Protein AF-A0A1B1AHF0-F1 (afdb_monomer_lite)

pLDDT: mean 91.87, std 10.37, range [36.75, 98.12]

Sequence (124 aa):
MTPPPDAALHLALRALAHHRAARHHDHHSRATEVALAHWARARAISLSRATRSQHPLAQELRQHLRTAVRARRQRDRLLPALAAARAASLHAARAKLCVARLFVDNTRAATLLASLARDLRRLR

Foldseek 3Di:
DDPPPQVLLVLLVLLVVLVVLLVVLVVVLVVLLVVLCVVCVVVVHDSVVSLVDPDPSSVSSVVSVVSSVVSNVSSVVSLVVSLVRAGPDPSSLVSLLVSLVVAVPHPSSVSSVVSSVVNVVVVD

Organism: NCBI:txid1759059

Secondary structure (DSSP, 8-state):
-PPPP-HHHHHHHHHHHHHHHHHHHHHHHHHHHHHHHHHHHHTT--HHHHHHSS-HHHHHHHHHHHHHHHHHHHHHHHHHHHHHSPP-SHHHHHHHHHHHGGGTTSHHHHHHHHHHHHHHHHH-

Radius of gyration: 19.8 Å; chains: 1; bounding box: 46×34×52 Å

Structure (mmCIF, N/CA/C/O backbone):
data_AF-A0A1B1AHF0-F1
#
_entry.id   AF-A0A1B1AHF0-F1
#
loop_
_atom_site.group_PDB
_atom_site.id
_atom_site.type_symbol
_atom_site.label_atom_id
_atom_site.label_alt_id
_atom_site.label_comp_id
_atom_site.label_asym_id
_atom_site.label_entity_id
_atom_site.label_seq_id
_atom_site.pdbx_PDB_ins_code
_atom_site.Cartn_x
_atom_site.Cartn_y
_atom_site.Cartn_z
_atom_site.occupancy
_atom_site.B_iso_or_equiv
_atom_site.auth_seq_id
_atom_site.auth_comp_id
_atom_site.auth_asym_id
_atom_site.auth_atom_id
_atom_site.pdbx_PDB_model_num
ATOM 1 N N . MET A 1 1 ? 23.891 20.789 -21.175 1.00 36.75 1 MET A N 1
ATOM 2 C CA . MET A 1 1 ? 22.545 20.174 -21.177 1.00 36.75 1 MET A CA 1
ATOM 3 C C . MET A 1 1 ? 22.655 18.805 -20.534 1.00 36.75 1 MET A C 1
ATOM 5 O O . MET A 1 1 ? 23.362 17.955 -21.056 1.00 36.75 1 MET A O 1
ATOM 9 N N . THR A 1 2 ? 22.069 18.637 -19.353 1.00 44.62 2 THR A N 1
ATOM 10 C CA . THR A 1 2 ? 22.038 17.366 -18.620 1.00 44.62 2 THR A CA 1
ATOM 11 C C . THR A 1 2 ? 21.243 16.320 -19.411 1.00 44.62 2 THR A C 1
ATOM 13 O O . THR A 1 2 ? 20.243 16.681 -20.037 1.00 44.62 2 THR A O 1
ATOM 16 N N . PRO A 1 3 ? 21.670 15.043 -19.430 1.00 45.94 3 PRO A N 1
ATOM 17 C CA . PRO A 1 3 ? 20.921 13.990 -20.106 1.00 45.94 3 PRO A CA 1
ATOM 18 C C . PRO A 1 3 ? 19.486 13.918 -19.551 1.00 45.94 3 PRO A C 1
ATOM 20 O O . PRO A 1 3 ? 19.276 14.199 -18.366 1.00 45.94 3 PRO A O 1
ATOM 23 N N . PRO A 1 4 ? 18.493 13.578 -20.394 1.00 54.22 4 PRO A N 1
ATOM 24 C CA . PRO A 1 4 ? 17.087 13.577 -20.012 1.00 54.22 4 PRO A CA 1
ATOM 25 C C . PRO A 1 4 ? 16.833 12.680 -18.787 1.00 54.22 4 PRO A C 1
ATOM 27 O O . PRO A 1 4 ? 17.503 11.655 -18.627 1.00 54.22 4 PRO A O 1
ATOM 30 N N . PRO A 1 5 ? 15.867 13.048 -17.923 1.00 64.31 5 PRO A N 1
ATOM 31 C CA . PRO A 1 5 ? 15.576 12.328 -16.689 1.00 64.31 5 PRO A CA 1
ATOM 32 C C . PRO A 1 5 ? 15.223 10.874 -17.005 1.00 64.31 5 PRO A C 1
ATOM 34 O O . PRO A 1 5 ? 14.333 10.605 -17.812 1.00 64.31 5 PRO A O 1
ATOM 37 N N . ASP A 1 6 ? 15.927 9.935 -16.371 1.00 85.38 6 ASP A N 1
ATOM 38 C CA . ASP A 1 6 ? 15.703 8.499 -16.528 1.00 85.38 6 ASP A CA 1
ATOM 39 C C . ASP A 1 6 ? 14.274 8.167 -16.061 1.00 85.38 6 ASP A C 1
ATOM 41 O O . ASP A 1 6 ? 13.991 8.022 -14.868 1.00 85.38 6 ASP A O 1
ATOM 45 N N . ALA A 1 7 ? 13.332 8.132 -17.007 1.00 90.38 7 ALA A N 1
ATOM 46 C CA . ALA A 1 7 ? 11.905 8.025 -16.719 1.00 90.38 7 ALA A CA 1
ATOM 47 C C . ALA A 1 7 ? 11.588 6.761 -15.907 1.00 90.38 7 ALA A C 1
ATOM 49 O O . ALA A 1 7 ? 10.735 6.794 -15.018 1.00 90.38 7 ALA A O 1
ATOM 50 N N . ALA A 1 8 ? 12.320 5.668 -16.152 1.00 93.19 8 ALA A N 1
ATOM 51 C CA . ALA A 1 8 ? 12.205 4.445 -15.370 1.00 93.19 8 ALA A CA 1
ATOM 52 C C . ALA A 1 8 ? 12.637 4.661 -13.912 1.00 93.19 8 ALA A C 1
ATOM 54 O O . ALA A 1 8 ? 11.938 4.206 -13.005 1.00 93.19 8 ALA A O 1
ATOM 55 N N . LEU A 1 9 ? 13.724 5.402 -13.663 1.00 94.88 9 LEU A N 1
ATOM 56 C CA . LEU A 1 9 ? 14.134 5.770 -12.305 1.00 94.88 9 LEU A CA 1
ATOM 57 C C . LEU A 1 9 ? 13.056 6.605 -11.604 1.00 94.88 9 LEU A C 1
ATOM 59 O O . LEU A 1 9 ? 12.658 6.279 -10.488 1.00 94.88 9 LEU A O 1
ATOM 63 N N . HIS A 1 10 ? 12.539 7.643 -12.264 1.00 94.94 10 HIS A N 1
ATOM 64 C CA . HIS A 1 10 ? 11.523 8.528 -11.684 1.00 94.94 10 HIS A CA 1
ATOM 65 C C . HIS A 1 10 ? 10.232 7.769 -11.343 1.00 94.94 10 HIS A C 1
ATOM 67 O O . HIS A 1 10 ? 9.689 7.910 -10.244 1.00 94.94 10 HIS A O 1
ATOM 73 N N . LEU A 1 11 ? 9.748 6.929 -12.261 1.00 95.88 11 LEU A N 1
ATOM 74 C CA . LEU A 1 11 ? 8.567 6.092 -12.043 1.00 95.88 11 LEU A CA 1
ATOM 75 C C . LEU A 1 11 ? 8.790 5.085 -10.909 1.00 95.88 11 LEU A C 1
ATOM 77 O O . LEU A 1 11 ? 7.915 4.926 -10.054 1.00 95.88 11 LEU A O 1
ATOM 81 N N . ALA A 1 12 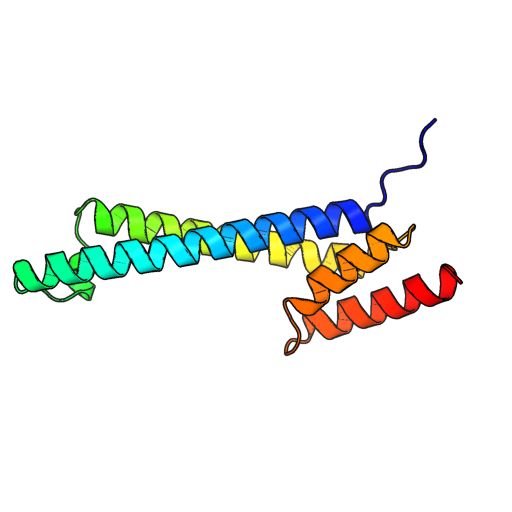? 9.964 4.449 -10.858 1.00 95.94 12 ALA A N 1
ATOM 82 C CA . ALA A 1 12 ? 10.303 3.498 -9.808 1.00 95.94 12 ALA A CA 1
ATOM 83 C C . ALA A 1 12 ? 10.364 4.166 -8.429 1.00 95.94 12 ALA A C 1
ATOM 85 O O . ALA A 1 12 ? 9.759 3.667 -7.480 1.00 95.94 12 ALA A O 1
ATOM 86 N N . LEU A 1 13 ? 11.022 5.323 -8.312 1.00 96.69 13 LEU A N 1
ATOM 87 C CA . LEU A 1 13 ? 11.104 6.072 -7.056 1.00 96.69 13 LEU A CA 1
ATOM 88 C C . LEU A 1 13 ? 9.720 6.513 -6.565 1.00 96.69 13 LEU A C 1
ATOM 90 O O . LEU A 1 13 ? 9.413 6.351 -5.383 1.00 96.69 13 LEU A O 1
ATOM 94 N N . ARG A 1 14 ? 8.846 6.987 -7.463 1.00 97.62 14 ARG A N 1
ATOM 95 C CA . ARG A 1 14 ? 7.456 7.327 -7.113 1.00 97.62 14 ARG A CA 1
ATOM 96 C C . ARG A 1 14 ? 6.668 6.104 -6.646 1.00 97.62 14 ARG A C 1
ATOM 98 O O . ARG A 1 14 ? 5.972 6.176 -5.634 1.00 97.62 14 ARG A O 1
ATOM 105 N N . ALA A 1 15 ? 6.798 4.967 -7.331 1.00 96.62 15 ALA A N 1
ATOM 106 C CA . ALA A 1 15 ? 6.151 3.724 -6.917 1.00 96.62 15 ALA A CA 1
ATOM 107 C C . ALA A 1 15 ? 6.632 3.263 -5.526 1.00 96.62 15 ALA A C 1
ATOM 109 O O . ALA A 1 15 ? 5.814 2.885 -4.683 1.00 96.62 15 ALA A O 1
ATOM 110 N N . LEU A 1 16 ? 7.939 3.356 -5.253 1.00 96.81 16 LEU A N 1
ATOM 111 C CA . LEU A 1 16 ? 8.524 3.048 -3.944 1.00 96.81 16 LEU A CA 1
ATOM 112 C C . LEU A 1 16 ? 8.035 4.008 -2.852 1.00 96.81 16 LEU A C 1
ATOM 114 O O . LEU A 1 16 ? 7.711 3.557 -1.754 1.00 96.81 16 LEU A O 1
ATOM 118 N N . ALA A 1 17 ? 7.930 5.306 -3.143 1.00 97.94 17 ALA A N 1
ATOM 119 C CA . ALA A 1 17 ? 7.404 6.296 -2.205 1.00 97.94 17 ALA A CA 1
ATOM 120 C C . ALA A 1 17 ? 5.952 5.981 -1.813 1.00 97.94 17 ALA A C 1
ATOM 122 O O . ALA A 1 17 ? 5.633 5.907 -0.626 1.00 97.94 17 ALA A O 1
ATOM 123 N N . HIS A 1 18 ? 5.091 5.684 -2.790 1.00 98.00 18 HIS A N 1
ATOM 124 C CA . HIS A 1 18 ? 3.714 5.267 -2.519 1.00 98.00 18 HIS A CA 1
ATOM 125 C C . HIS A 1 18 ? 3.639 3.942 -1.747 1.00 98.00 18 HIS A C 1
ATOM 127 O O . HIS A 1 18 ? 2.783 3.781 -0.878 1.00 98.00 18 HIS A O 1
ATOM 133 N N . HIS A 1 19 ? 4.548 2.999 -2.007 1.00 97.00 19 HIS A N 1
ATOM 134 C CA . HIS A 1 19 ? 4.623 1.770 -1.221 1.00 97.00 19 HIS A CA 1
ATOM 135 C C . HIS A 1 19 ? 5.000 2.036 0.245 1.00 97.00 19 HIS A C 1
ATOM 137 O O . HIS A 1 19 ? 4.359 1.496 1.147 1.00 97.00 19 HIS A O 1
ATOM 143 N N . ARG A 1 20 ? 6.001 2.890 0.494 1.00 97.38 20 ARG A N 1
ATOM 144 C CA . ARG A 1 20 ? 6.401 3.288 1.854 1.00 97.38 20 ARG A CA 1
ATOM 145 C C . ARG A 1 20 ? 5.267 4.003 2.584 1.00 97.38 20 ARG A C 1
ATOM 147 O O . ARG A 1 20 ? 4.980 3.648 3.721 1.00 97.38 20 ARG A O 1
ATOM 154 N N . ALA A 1 21 ? 4.578 4.929 1.917 1.00 97.50 21 ALA A N 1
ATOM 155 C CA . ALA A 1 21 ? 3.419 5.621 2.478 1.00 97.50 21 ALA A CA 1
ATOM 156 C C . ALA A 1 21 ? 2.293 4.643 2.856 1.00 97.50 21 ALA A C 1
ATOM 158 O O . ALA A 1 21 ? 1.732 4.740 3.945 1.00 97.50 21 ALA A O 1
ATOM 159 N N . ALA A 1 22 ? 2.001 3.657 1.999 1.00 97.62 22 ALA A N 1
ATOM 160 C CA . ALA A 1 22 ? 1.024 2.619 2.317 1.00 97.62 22 ALA A CA 1
ATOM 161 C C . ALA A 1 22 ? 1.422 1.831 3.574 1.00 97.62 22 ALA A C 1
ATOM 163 O O . ALA A 1 22 ? 0.615 1.702 4.488 1.00 97.62 22 ALA A O 1
ATOM 164 N N . ARG A 1 23 ? 2.680 1.373 3.656 1.00 96.94 23 ARG A N 1
ATOM 165 C CA . ARG A 1 23 ? 3.186 0.632 4.823 1.00 96.94 23 ARG A CA 1
ATOM 166 C C . ARG A 1 23 ? 3.156 1.448 6.109 1.00 96.94 23 ARG A C 1
ATOM 168 O O . ARG A 1 23 ? 2.837 0.906 7.161 1.00 96.94 23 ARG A O 1
ATOM 175 N N . HIS A 1 24 ? 3.500 2.728 6.024 1.00 97.69 24 HIS A N 1
ATOM 176 C CA . HIS A 1 24 ? 3.436 3.640 7.156 1.00 97.69 24 HIS A CA 1
ATOM 177 C C . HIS A 1 24 ? 1.999 3.738 7.684 1.00 97.69 24 HIS A C 1
ATOM 179 O O . HIS A 1 24 ? 1.757 3.499 8.864 1.00 97.69 24 HIS A O 1
ATOM 185 N N . HIS A 1 25 ? 1.020 3.965 6.806 1.00 97.56 25 HIS A N 1
ATOM 186 C CA . HIS A 1 25 ? -0.382 4.018 7.218 1.00 97.56 25 HIS A CA 1
ATOM 187 C C . HIS A 1 25 ? -0.955 2.676 7.682 1.00 97.56 25 HIS A C 1
ATOM 189 O O . HIS A 1 25 ? -1.799 2.687 8.567 1.00 97.56 25 HIS A O 1
ATOM 195 N N . ASP A 1 26 ? -0.487 1.543 7.155 1.00 97.25 26 ASP A N 1
ATOM 196 C CA . ASP A 1 26 ? -0.864 0.219 7.671 1.00 97.25 26 ASP A CA 1
ATOM 197 C C . ASP A 1 26 ? -0.356 -0.006 9.100 1.00 97.25 26 ASP A C 1
ATOM 199 O O . ASP A 1 26 ? -1.033 -0.611 9.931 1.00 97.25 26 ASP A O 1
ATOM 203 N N . HIS A 1 27 ? 0.856 0.469 9.397 1.00 97.88 27 HIS A N 1
ATOM 204 C CA . HIS A 1 27 ? 1.403 0.399 10.746 1.00 97.88 27 HIS A CA 1
ATOM 205 C C . HIS A 1 27 ? 0.574 1.251 11.713 1.00 97.88 27 HIS A C 1
ATOM 207 O O . HIS A 1 27 ? 0.129 0.746 12.744 1.00 97.88 27 HIS A O 1
ATOM 213 N N . HIS A 1 28 ? 0.287 2.500 11.337 1.00 96.88 28 HIS A N 1
ATOM 214 C CA . HIS A 1 28 ? -0.567 3.377 12.135 1.00 96.88 28 HIS A CA 1
ATOM 215 C C . HIS A 1 28 ? -1.985 2.824 12.293 1.00 96.88 28 HIS A C 1
ATOM 217 O O . HIS A 1 28 ? -2.486 2.786 13.410 1.00 96.88 28 HIS A O 1
ATOM 223 N N . SER A 1 29 ? -2.605 2.293 11.232 1.00 96.81 29 SER A N 1
ATOM 224 C CA . SER A 1 29 ? -3.949 1.716 11.334 1.00 96.81 29 SER A CA 1
ATOM 225 C C . SER A 1 29 ? -4.006 0.569 12.339 1.00 96.81 29 SER A C 1
ATOM 227 O O . SER A 1 29 ? -4.973 0.481 13.083 1.00 96.81 29 SER A O 1
ATOM 229 N N . ARG A 1 30 ? -2.967 -0.277 12.412 1.00 97.19 30 ARG A N 1
ATOM 230 C CA . ARG A 1 30 ? -2.897 -1.348 13.420 1.00 97.19 30 ARG A CA 1
ATOM 231 C C . ARG A 1 30 ? -2.807 -0.792 14.839 1.00 97.19 30 ARG A C 1
ATOM 233 O O . ARG A 1 30 ? -3.514 -1.274 15.717 1.00 97.19 30 ARG A O 1
ATOM 240 N N . ALA A 1 31 ? -1.971 0.222 15.064 1.00 97.38 31 ALA A N 1
ATOM 241 C CA . ALA A 1 31 ? -1.860 0.863 16.373 1.00 97.38 31 ALA A CA 1
ATOM 242 C C . ALA A 1 31 ? -3.198 1.496 16.804 1.00 97.38 31 ALA A C 1
ATOM 244 O O . ALA A 1 31 ? -3.673 1.255 17.916 1.00 97.38 31 ALA A O 1
ATOM 245 N N . THR A 1 32 ? -3.855 2.231 15.900 1.00 97.06 32 THR A N 1
ATOM 246 C CA . THR A 1 32 ? -5.165 2.846 16.151 1.00 97.06 32 THR A CA 1
ATOM 247 C C . THR A 1 32 ? -6.259 1.798 16.373 1.00 97.06 32 THR A C 1
ATOM 249 O O . THR A 1 32 ? -7.113 1.975 17.238 1.00 97.06 32 THR A O 1
ATOM 252 N N . GLU A 1 33 ? -6.243 0.691 15.626 1.00 97.62 33 GLU A N 1
ATOM 253 C CA . GLU A 1 33 ? -7.188 -0.419 15.790 1.00 97.62 33 GLU A CA 1
ATOM 254 C C . GLU A 1 33 ? -7.061 -1.076 17.168 1.00 97.62 33 GLU A C 1
ATOM 256 O O . GLU A 1 33 ? -8.077 -1.304 17.826 1.00 97.62 33 GLU A O 1
ATOM 261 N N . VAL A 1 34 ? -5.834 -1.310 17.648 1.00 98.12 34 VAL A N 1
ATOM 262 C CA . VAL A 1 34 ? -5.589 -1.840 19.000 1.00 98.12 34 VAL A CA 1
ATOM 263 C C . VAL A 1 34 ? -6.117 -0.876 20.063 1.00 98.12 34 VAL A C 1
ATOM 265 O O . VAL A 1 34 ? -6.868 -1.292 20.948 1.00 98.12 34 VAL A O 1
ATOM 268 N N . ALA A 1 35 ? -5.802 0.418 19.957 1.00 97.69 35 ALA A N 1
ATOM 269 C CA . ALA A 1 35 ? -6.304 1.428 20.891 1.00 97.69 35 ALA A CA 1
ATOM 270 C C . ALA A 1 35 ? -7.844 1.495 20.894 1.00 97.69 35 ALA A C 1
ATOM 272 O O . ALA A 1 35 ? -8.477 1.524 21.953 1.00 97.69 35 ALA A O 1
ATOM 273 N N . LEU A 1 36 ? -8.466 1.445 19.711 1.00 98.00 36 LEU A N 1
ATOM 274 C CA . LEU A 1 36 ? -9.919 1.427 19.567 1.00 98.00 36 LEU A CA 1
ATOM 275 C C . LEU A 1 36 ? -10.535 0.155 20.165 1.00 98.00 36 LEU A C 1
ATOM 277 O O . LEU A 1 36 ? -11.598 0.228 20.778 1.00 98.00 36 LEU A O 1
ATOM 281 N N . ALA A 1 37 ? -9.876 -0.996 20.023 1.00 97.94 37 ALA A N 1
ATOM 282 C CA . ALA A 1 37 ? -10.318 -2.252 20.618 1.00 97.94 37 ALA A CA 1
ATOM 283 C C . ALA A 1 37 ? -10.287 -2.206 22.152 1.00 97.94 37 ALA A C 1
ATOM 285 O O . ALA A 1 37 ? -11.234 -2.671 22.788 1.00 97.94 37 ALA A O 1
ATOM 286 N N . HIS A 1 38 ? -9.256 -1.607 22.756 1.00 98.12 38 HIS A N 1
ATOM 287 C CA . HIS A 1 38 ? -9.211 -1.395 24.207 1.00 98.12 38 HIS A CA 1
ATOM 288 C C . HIS A 1 38 ? -10.353 -0.499 24.688 1.00 98.12 38 HIS A C 1
ATOM 290 O O . HIS A 1 38 ? -11.060 -0.857 25.632 1.00 98.12 38 HIS A O 1
ATOM 296 N N . TRP A 1 39 ? -10.593 0.617 23.998 1.00 97.44 39 TRP A N 1
ATOM 297 C CA . TRP A 1 39 ? -11.719 1.496 24.304 1.00 97.44 39 TRP A CA 1
ATOM 298 C C . TRP A 1 39 ? -13.075 0.786 24.160 1.00 97.44 39 TRP A C 1
ATOM 300 O O . TRP A 1 39 ? -13.928 0.893 25.040 1.00 97.44 39 TRP A O 1
ATOM 310 N N . ALA A 1 40 ? -13.264 0.013 23.086 1.00 97.19 40 ALA A N 1
ATOM 311 C CA . ALA A 1 40 ? -14.496 -0.731 22.830 1.00 97.19 40 ALA A CA 1
ATOM 312 C C . ALA A 1 40 ? -14.795 -1.741 23.950 1.00 97.19 40 ALA A C 1
ATOM 314 O O . ALA A 1 40 ? -15.925 -1.800 24.438 1.00 97.19 40 ALA A O 1
ATOM 315 N N . ARG A 1 41 ? -13.767 -2.472 24.410 1.00 97.44 41 ARG A N 1
ATOM 316 C CA . ARG A 1 41 ? -13.866 -3.395 25.552 1.00 97.44 41 ARG A CA 1
ATOM 317 C C . ARG A 1 41 ? -14.255 -2.667 26.835 1.00 97.44 41 ARG A C 1
ATOM 319 O O . ARG A 1 41 ? -15.187 -3.098 27.502 1.00 97.44 41 ARG A O 1
ATOM 326 N N . ALA A 1 42 ? -13.610 -1.539 27.138 1.00 97.00 42 ALA A N 1
ATOM 327 C CA . ALA A 1 42 ? -13.927 -0.735 28.322 1.00 97.00 42 ALA A CA 1
ATOM 328 C C . ALA A 1 42 ? -15.366 -0.186 28.311 1.00 97.00 42 ALA A C 1
ATOM 330 O O . ALA A 1 42 ? -15.933 0.105 29.359 1.00 97.00 42 ALA A O 1
ATOM 331 N N . ARG A 1 43 ? -15.966 -0.045 27.125 1.00 96.06 43 ARG A N 1
ATOM 332 C CA . ARG A 1 43 ? -17.348 0.414 26.927 1.00 96.06 43 ARG A CA 1
ATOM 333 C C . ARG A 1 43 ? -18.343 -0.726 26.695 1.00 96.06 43 ARG A C 1
ATOM 335 O O . ARG A 1 43 ? -19.494 -0.439 26.384 1.00 96.06 43 ARG A O 1
ATOM 342 N N . ALA A 1 44 ? -17.911 -1.984 26.818 1.00 96.75 44 ALA A N 1
ATOM 343 C CA . ALA A 1 44 ? -18.716 -3.179 26.558 1.00 96.75 44 ALA A CA 1
ATOM 344 C C . ALA A 1 44 ? -19.439 -3.158 25.192 1.00 96.75 44 ALA A C 1
ATOM 346 O O . ALA A 1 44 ? -20.561 -3.642 25.050 1.00 96.75 44 ALA A O 1
ATOM 347 N N . ILE A 1 45 ? -18.798 -2.594 24.161 1.00 96.50 45 ILE A N 1
ATOM 348 C CA . ILE A 1 45 ? -19.317 -2.580 22.787 1.00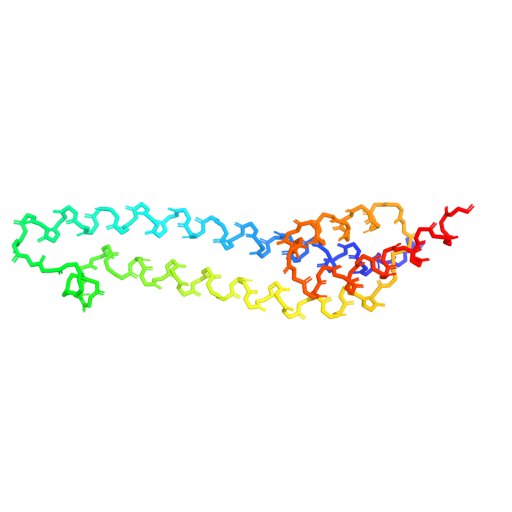 96.50 45 ILE A CA 1
ATOM 349 C C . ILE A 1 45 ? -18.410 -3.373 21.847 1.00 96.50 45 ILE A C 1
ATOM 351 O O . ILE A 1 45 ? -17.204 -3.494 22.054 1.00 96.50 45 ILE A O 1
ATOM 355 N N . SER A 1 46 ? -18.986 -3.891 20.761 1.00 96.81 46 SER A N 1
ATOM 356 C CA . SER A 1 46 ? -18.211 -4.596 19.738 1.00 96.81 46 SER A CA 1
ATOM 357 C C . SER A 1 46 ? -17.279 -3.648 18.976 1.00 96.81 46 SER A C 1
ATOM 359 O O . SER A 1 46 ? -17.618 -2.487 18.721 1.00 96.81 46 SER A O 1
ATOM 361 N N . LEU A 1 47 ? -16.131 -4.163 18.520 1.00 94.75 47 LEU A N 1
ATOM 362 C CA . LEU A 1 47 ? -15.195 -3.404 17.680 1.00 94.75 47 LEU A CA 1
ATOM 363 C C . LEU A 1 47 ? -15.877 -2.881 16.403 1.00 94.75 47 LEU A C 1
ATOM 365 O O . LEU A 1 47 ? -15.661 -1.741 16.014 1.00 94.75 47 LEU A O 1
ATOM 369 N N . SER A 1 48 ? -16.776 -3.664 15.795 1.00 95.62 48 SER A N 1
ATOM 370 C CA . SER A 1 48 ? -17.569 -3.238 14.627 1.00 95.62 48 SER A CA 1
ATOM 371 C C . SER A 1 48 ? -18.471 -2.029 14.914 1.00 95.62 48 SER A C 1
ATOM 373 O O . SER A 1 48 ? -18.696 -1.182 14.045 1.00 95.62 48 SER A O 1
ATOM 375 N N . ARG A 1 49 ? -19.018 -1.922 16.130 1.00 96.25 49 ARG A N 1
ATOM 376 C CA . ARG A 1 49 ? -19.771 -0.733 16.549 1.00 96.25 49 ARG A CA 1
ATOM 377 C C . ARG A 1 49 ? -18.824 0.435 16.826 1.00 96.25 49 ARG A C 1
ATOM 379 O O . ARG A 1 49 ? -19.112 1.557 16.416 1.00 96.25 49 ARG A O 1
ATOM 386 N N . ALA A 1 50 ? -17.680 0.168 17.453 1.00 95.56 50 ALA A N 1
ATOM 387 C CA . ALA A 1 50 ? -16.657 1.167 17.744 1.00 95.56 50 ALA A CA 1
ATOM 388 C C . ALA A 1 50 ? -16.085 1.820 16.474 1.00 95.56 50 ALA A C 1
ATOM 390 O O . ALA A 1 50 ? -16.001 3.044 16.409 1.00 95.56 50 ALA A O 1
ATOM 391 N N . THR A 1 51 ? -15.782 1.047 15.427 1.00 95.94 51 THR A N 1
ATOM 392 C CA . THR A 1 51 ? -15.257 1.552 14.141 1.00 95.94 51 THR A CA 1
ATOM 393 C C . THR A 1 51 ? -16.255 2.418 13.370 1.00 95.94 51 THR A C 1
ATOM 395 O O . THR A 1 51 ? -15.853 3.276 12.582 1.00 95.94 51 THR A O 1
ATOM 398 N N . ARG A 1 52 ? -17.559 2.232 13.612 1.00 95.88 52 ARG A N 1
ATOM 399 C CA . ARG A 1 52 ? -18.643 3.050 13.042 1.00 95.88 52 ARG A CA 1
ATOM 400 C C . ARG A 1 52 ? -18.989 4.281 13.877 1.00 95.88 52 ARG A C 1
ATOM 402 O O . ARG A 1 52 ? -19.752 5.126 13.417 1.00 95.88 52 ARG A O 1
ATOM 409 N N . SER A 1 53 ? -18.443 4.394 15.084 1.00 95.81 53 SER A N 1
ATOM 410 C CA . SER A 1 53 ? -18.732 5.509 15.981 1.00 95.81 53 SER A CA 1
ATOM 411 C C . SER A 1 53 ? -18.079 6.823 15.522 1.00 95.81 53 SER A C 1
ATOM 413 O O . SER A 1 53 ? -17.243 6.862 14.612 1.00 95.81 53 SER A O 1
ATOM 415 N N . GLN A 1 54 ? -18.456 7.919 16.183 1.00 95.06 54 GLN A N 1
ATOM 416 C CA . GLN A 1 54 ? -17.810 9.223 16.014 1.00 95.06 54 GLN A CA 1
ATOM 417 C C . GLN A 1 54 ? -16.524 9.368 16.844 1.00 95.06 54 GLN A C 1
ATOM 419 O O . GLN A 1 54 ? -15.916 10.433 16.813 1.00 95.06 54 GLN A O 1
ATOM 424 N N . HIS A 1 55 ? -16.080 8.318 17.547 1.00 96.12 55 HIS A N 1
ATOM 425 C CA . HIS A 1 55 ? -14.869 8.355 18.364 1.00 96.12 55 HIS A CA 1
ATOM 426 C C . HIS A 1 55 ? -13.637 8.775 17.532 1.00 96.12 55 HIS A C 1
ATOM 428 O O . HIS A 1 55 ? -13.472 8.256 16.421 1.00 96.12 55 HIS A O 1
ATOM 434 N N . PRO A 1 56 ? -12.739 9.639 18.050 1.00 97.75 56 PRO A N 1
ATOM 435 C CA . PRO A 1 56 ? -11.560 10.111 17.315 1.00 97.75 56 PRO A CA 1
ATOM 436 C C . PRO A 1 56 ? -10.713 8.975 16.720 1.00 97.75 56 PRO A C 1
ATOM 438 O O . PRO A 1 56 ? -10.454 8.973 15.520 1.00 97.75 56 PRO A O 1
ATOM 441 N N . LEU A 1 57 ? -10.420 7.927 17.503 1.00 97.12 57 LEU A N 1
ATOM 442 C CA . LEU A 1 57 ? -9.682 6.745 17.019 1.00 97.12 57 LEU A CA 1
ATOM 443 C C . LEU A 1 57 ? -10.380 6.036 15.843 1.00 97.12 57 LEU A C 1
ATOM 445 O O . LEU A 1 57 ? -9.726 5.521 14.943 1.00 97.12 57 LEU A O 1
ATOM 449 N N . ALA A 1 58 ? -11.715 6.009 15.808 1.00 97.50 58 ALA A N 1
ATOM 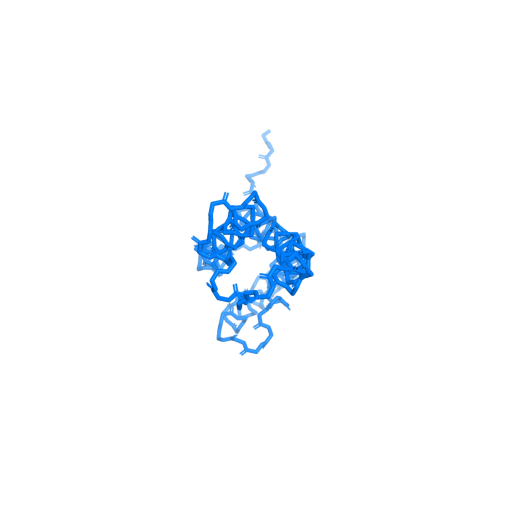450 C CA . ALA A 1 58 ? -12.448 5.400 14.699 1.00 97.50 58 ALA A CA 1
ATOM 451 C C . ALA A 1 58 ? -12.396 6.270 13.432 1.00 97.50 58 ALA A C 1
ATOM 453 O O . ALA A 1 58 ? -12.434 5.755 12.311 1.00 97.50 58 ALA A O 1
ATOM 454 N N . GLN A 1 59 ? -12.332 7.596 13.578 1.00 97.81 59 GLN A N 1
ATOM 455 C CA . GLN A 1 59 ? -12.124 8.515 12.456 1.00 97.81 59 GLN A CA 1
ATOM 456 C C . GLN A 1 59 ? -10.699 8.387 11.902 1.00 97.81 59 GLN A C 1
ATOM 458 O O . GLN A 1 59 ? -10.530 8.188 10.697 1.00 97.81 59 GLN A O 1
ATOM 463 N N . GLU A 1 60 ? -9.703 8.396 12.785 1.00 97.75 60 GLU A N 1
ATOM 464 C CA . GLU A 1 60 ? -8.285 8.238 12.458 1.00 97.75 60 GLU A CA 1
ATOM 465 C C . GLU A 1 60 ? -8.006 6.893 11.770 1.00 97.75 60 GLU A C 1
ATOM 467 O O . GLU A 1 60 ? -7.405 6.853 10.694 1.00 97.75 60 GLU A O 1
ATOM 472 N N . LEU A 1 61 ? -8.555 5.793 12.300 1.00 97.88 61 LEU A N 1
ATOM 473 C CA . LEU A 1 61 ? -8.444 4.467 11.688 1.00 97.88 61 LEU A CA 1
ATOM 474 C C . LEU A 1 61 ? -8.966 4.474 10.245 1.00 97.88 61 LEU A C 1
ATOM 476 O O . LEU A 1 61 ? -8.288 4.019 9.322 1.00 97.88 61 LEU A O 1
ATOM 480 N N . ARG A 1 62 ? -10.161 5.036 10.019 1.00 97.00 62 ARG A N 1
ATOM 481 C CA . ARG A 1 62 ? -10.743 5.147 8.671 1.00 97.00 62 ARG A CA 1
ATOM 482 C C . ARG A 1 62 ? -9.878 6.006 7.754 1.00 97.00 62 ARG A C 1
ATOM 484 O O . ARG A 1 62 ? -9.758 5.687 6.570 1.00 97.00 62 ARG A O 1
ATOM 491 N N . GLN A 1 63 ? -9.282 7.078 8.268 1.00 97.38 63 GLN A N 1
ATOM 492 C CA . GLN A 1 63 ? -8.383 7.932 7.500 1.00 97.38 63 GLN A CA 1
ATOM 493 C C . GLN A 1 63 ? -7.117 7.178 7.084 1.00 97.38 63 GLN A C 1
ATOM 495 O O . GLN A 1 63 ? -6.799 7.168 5.894 1.00 97.38 63 GLN A O 1
ATOM 500 N N . HIS A 1 64 ? -6.441 6.489 8.006 1.00 97.75 64 HIS A N 1
ATOM 501 C CA . HIS A 1 64 ? -5.258 5.687 7.687 1.00 97.75 64 HIS A CA 1
ATOM 502 C C . HIS A 1 64 ? -5.558 4.598 6.660 1.00 97.75 64 HIS A C 1
ATOM 504 O O . HIS A 1 64 ? -4.851 4.498 5.656 1.00 97.75 64 HIS A O 1
ATOM 510 N N . LEU A 1 65 ? -6.658 3.860 6.833 1.00 97.44 65 LEU A N 1
ATOM 511 C CA . LEU A 1 65 ? -7.079 2.835 5.876 1.00 97.44 65 LEU A CA 1
ATOM 512 C C . LEU A 1 65 ? -7.341 3.429 4.483 1.00 97.44 65 LEU A C 1
ATOM 514 O O . LEU A 1 65 ? -6.859 2.903 3.476 1.00 97.44 65 LEU A O 1
ATOM 518 N N . ARG A 1 66 ? -8.057 4.560 4.398 1.00 98.00 66 ARG A N 1
ATOM 519 C CA . ARG A 1 66 ? -8.311 5.254 3.122 1.00 98.00 66 ARG A CA 1
ATOM 520 C C . ARG A 1 66 ? -7.012 5.705 2.461 1.00 98.00 66 ARG A C 1
ATOM 522 O O . ARG A 1 66 ? -6.855 5.525 1.251 1.00 98.00 66 ARG A O 1
ATOM 529 N N . THR A 1 67 ? -6.082 6.276 3.222 1.00 97.56 67 THR A N 1
ATOM 530 C CA . THR A 1 67 ? -4.808 6.762 2.681 1.00 97.56 67 THR A CA 1
ATOM 531 C C . THR A 1 67 ? -3.908 5.612 2.238 1.00 97.56 67 THR A C 1
ATOM 533 O O . THR A 1 67 ? -3.357 5.678 1.139 1.00 97.56 67 THR A O 1
ATOM 536 N N . ALA A 1 68 ? -3.836 4.514 2.998 1.00 97.81 68 ALA A N 1
ATOM 537 C CA . ALA A 1 68 ? -3.112 3.307 2.600 1.00 97.81 68 ALA A CA 1
ATOM 538 C C . ALA A 1 68 ? -3.647 2.740 1.275 1.00 97.81 68 ALA A C 1
ATOM 540 O O . ALA A 1 68 ? -2.878 2.462 0.351 1.00 97.81 68 ALA A O 1
ATOM 541 N N . VAL A 1 69 ? -4.974 2.646 1.127 1.00 98.06 69 VAL A N 1
ATOM 542 C CA . VAL A 1 69 ? -5.613 2.203 -0.124 1.00 98.06 69 VAL A CA 1
ATOM 543 C C . VAL A 1 69 ? -5.294 3.150 -1.282 1.00 98.06 69 VAL A C 1
ATOM 545 O O . VAL A 1 69 ? -4.944 2.688 -2.370 1.00 98.06 69 VAL A O 1
ATOM 548 N N . ARG A 1 70 ? -5.379 4.470 -1.074 1.00 98.12 70 ARG A N 1
ATOM 549 C CA . ARG A 1 70 ? -5.028 5.465 -2.103 1.00 98.12 70 ARG A CA 1
ATOM 550 C C . ARG A 1 70 ? -3.569 5.334 -2.538 1.00 98.12 70 ARG A C 1
ATOM 552 O O . ARG A 1 70 ? -3.310 5.306 -3.739 1.00 98.12 70 ARG A O 1
ATOM 559 N N . ALA A 1 71 ? -2.647 5.181 -1.592 1.00 97.75 71 ALA A N 1
ATOM 560 C CA . ALA A 1 71 ? -1.228 5.008 -1.871 1.00 97.75 71 ALA A CA 1
ATOM 561 C C . ALA A 1 71 ? -0.961 3.719 -2.671 1.00 97.75 71 ALA A C 1
ATOM 563 O O . ALA A 1 71 ? -0.273 3.758 -3.690 1.00 97.75 71 ALA A O 1
ATOM 564 N N . ARG A 1 72 ? -1.590 2.591 -2.303 1.00 96.19 72 ARG A N 1
ATOM 565 C CA . ARG A 1 72 ? -1.513 1.344 -3.090 1.00 96.19 72 ARG A CA 1
ATOM 566 C C . ARG A 1 72 ? -2.049 1.529 -4.510 1.00 96.19 72 ARG A C 1
ATOM 568 O O . ARG A 1 72 ? -1.389 1.114 -5.455 1.00 96.19 72 ARG A O 1
ATOM 575 N N . ARG A 1 73 ? -3.192 2.205 -4.684 1.00 96.88 73 ARG A N 1
ATOM 576 C CA . ARG A 1 73 ? -3.759 2.499 -6.015 1.00 96.88 73 ARG A CA 1
ATOM 577 C C . ARG A 1 73 ? -2.829 3.372 -6.858 1.00 96.88 73 ARG A C 1
ATOM 579 O O . ARG A 1 73 ? -2.657 3.100 -8.039 1.00 96.88 73 ARG A O 1
ATOM 586 N N . GLN A 1 74 ? -2.229 4.407 -6.272 1.00 97.31 74 GLN A N 1
ATOM 587 C CA . GLN A 1 74 ? -1.272 5.272 -6.968 1.00 97.31 74 GLN A CA 1
ATOM 588 C C . GLN A 1 74 ? -0.023 4.501 -7.391 1.00 97.31 74 GLN A C 1
ATOM 590 O O . GLN A 1 74 ? 0.366 4.588 -8.550 1.00 97.31 74 GLN A O 1
ATOM 595 N N . ARG A 1 75 ? 0.553 3.689 -6.496 1.00 96.00 75 ARG A N 1
ATOM 596 C CA . ARG A 1 75 ? 1.652 2.775 -6.835 1.00 96.00 75 ARG A CA 1
ATOM 597 C C . ARG A 1 75 ? 1.270 1.876 -8.007 1.00 96.00 75 ARG A C 1
ATOM 599 O O . ARG A 1 75 ? 2.009 1.804 -8.979 1.00 96.00 75 ARG A O 1
ATOM 606 N N . ASP A 1 76 ? 0.121 1.216 -7.918 1.00 94.44 76 ASP A N 1
ATOM 607 C CA . ASP A 1 76 ? -0.319 0.238 -8.911 1.00 94.44 76 ASP A CA 1
ATOM 608 C C . ASP A 1 76 ? -0.543 0.877 -10.291 1.00 94.44 76 ASP A C 1
ATOM 610 O O . ASP A 1 76 ? -0.194 0.274 -11.302 1.00 94.44 76 ASP A O 1
ATOM 614 N N . ARG A 1 77 ? -1.026 2.126 -10.341 1.00 95.69 77 ARG A N 1
ATOM 615 C CA . ARG A 1 77 ? -1.154 2.909 -11.585 1.00 95.69 77 ARG A CA 1
ATOM 616 C C . ARG A 1 77 ? 0.186 3.193 -12.267 1.00 95.69 77 ARG A C 1
ATOM 618 O O . ARG A 1 77 ? 0.213 3.369 -13.479 1.00 95.69 77 ARG A O 1
ATOM 625 N N . LEU A 1 78 ? 1.286 3.244 -11.517 1.00 95.38 78 LEU A N 1
ATOM 626 C CA . LEU A 1 78 ? 2.618 3.510 -12.068 1.00 95.38 78 LEU A CA 1
ATOM 627 C C . LEU A 1 78 ? 3.282 2.256 -12.650 1.00 95.38 78 LEU A C 1
ATOM 629 O O . LEU A 1 78 ? 4.206 2.385 -13.449 1.00 95.38 78 LEU A O 1
ATOM 633 N N . LEU A 1 79 ? 2.840 1.051 -12.273 1.00 93.50 79 LEU A N 1
ATOM 634 C CA . LEU A 1 79 ? 3.518 -0.194 -12.656 1.00 93.50 79 LEU A CA 1
ATOM 635 C C . LEU A 1 79 ? 3.496 -0.470 -14.167 1.00 93.50 79 LEU A C 1
ATOM 637 O O . LEU A 1 79 ? 4.553 -0.830 -14.685 1.00 93.50 79 LEU A O 1
ATOM 641 N N . PRO A 1 80 ? 2.379 -0.278 -14.904 1.00 93.56 80 PRO A N 1
ATOM 642 C CA . PRO A 1 80 ? 2.374 -0.470 -16.355 1.00 93.56 80 PRO A CA 1
ATOM 643 C C . PRO A 1 80 ? 3.335 0.491 -17.063 1.00 93.56 80 PRO A C 1
ATOM 645 O O . PRO A 1 80 ? 4.128 0.069 -17.902 1.00 93.56 80 PRO A O 1
ATOM 648 N N . ALA A 1 81 ? 3.327 1.767 -16.664 1.00 93.69 81 ALA A N 1
ATOM 649 C CA . ALA A 1 81 ? 4.238 2.774 -17.200 1.00 93.69 81 ALA A CA 1
ATOM 650 C C . ALA A 1 81 ? 5.702 2.437 -16.883 1.00 93.69 81 ALA A C 1
ATOM 652 O O . ALA A 1 81 ? 6.558 2.550 -17.753 1.00 93.69 81 ALA A O 1
ATOM 653 N N . LEU A 1 82 ? 6.000 1.968 -15.667 1.00 94.06 82 LEU A N 1
ATOM 654 C CA . LEU A 1 82 ? 7.346 1.540 -15.287 1.00 94.06 82 LEU A CA 1
ATOM 655 C C . LEU A 1 82 ? 7.811 0.314 -16.086 1.00 94.06 82 LEU A C 1
ATOM 657 O O . LEU A 1 82 ? 8.969 0.253 -16.490 1.00 94.06 82 LEU A O 1
ATOM 661 N N . ALA A 1 83 ? 6.928 -0.659 -16.319 1.00 91.88 83 ALA A N 1
ATOM 662 C CA . ALA A 1 83 ? 7.234 -1.835 -17.131 1.00 91.88 83 ALA A CA 1
ATOM 663 C C . ALA A 1 83 ? 7.494 -1.475 -18.604 1.00 91.88 83 ALA A C 1
ATOM 665 O O . ALA A 1 83 ? 8.318 -2.123 -19.246 1.00 91.88 83 ALA A O 1
ATOM 666 N N . ALA A 1 84 ? 6.836 -0.436 -19.126 1.00 92.56 84 ALA A N 1
ATOM 667 C CA . ALA A 1 84 ? 7.073 0.082 -20.472 1.00 92.56 84 ALA A CA 1
ATOM 668 C C . ALA A 1 84 ? 8.323 0.979 -20.564 1.00 92.56 84 ALA A C 1
ATOM 670 O O . ALA A 1 84 ? 9.008 0.979 -21.585 1.00 92.56 84 ALA A O 1
ATOM 671 N N . ALA A 1 85 ? 8.637 1.730 -19.505 1.00 92.06 85 ALA A N 1
ATOM 672 C CA . ALA A 1 85 ? 9.765 2.651 -19.474 1.00 92.06 85 ALA A CA 1
ATOM 673 C C . ALA A 1 85 ? 11.102 1.904 -19.479 1.00 92.06 85 ALA A C 1
ATOM 675 O O . ALA A 1 85 ? 11.356 1.035 -18.643 1.00 92.06 85 ALA A O 1
ATOM 676 N N . ARG A 1 86 ? 11.990 2.286 -20.394 1.00 90.56 86 ARG A N 1
ATOM 677 C CA . ARG A 1 86 ? 13.343 1.736 -20.496 1.00 90.56 86 ARG A CA 1
ATOM 678 C C . ARG A 1 86 ? 14.244 2.325 -19.413 1.00 90.56 86 ARG A C 1
ATOM 680 O O . ARG A 1 86 ? 14.266 3.539 -19.236 1.00 90.56 86 ARG A O 1
ATOM 687 N N . ALA A 1 87 ? 15.015 1.477 -18.737 1.00 90.38 87 ALA A N 1
ATOM 688 C CA . ALA A 1 87 ? 16.087 1.944 -17.862 1.00 90.38 87 ALA A CA 1
ATOM 689 C C . ALA A 1 87 ? 17.302 2.362 -18.704 1.00 90.38 87 ALA A C 1
ATOM 691 O O . ALA A 1 87 ? 17.843 1.553 -19.462 1.00 90.38 87 ALA A O 1
ATOM 692 N N . ALA A 1 88 ? 17.717 3.624 -18.583 1.00 88.81 88 ALA A N 1
ATOM 6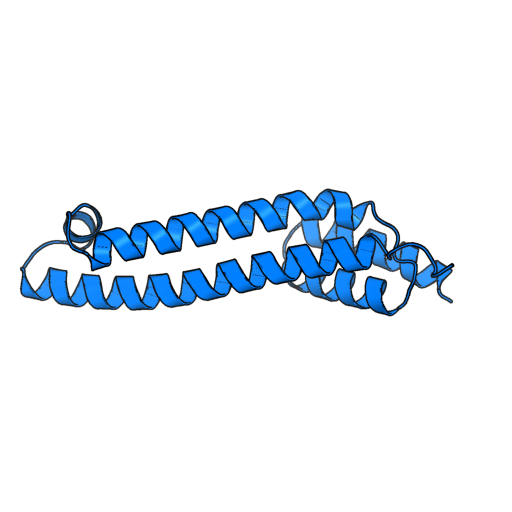93 C CA . ALA A 1 88 ? 18.891 4.156 -19.282 1.00 88.81 88 ALA A CA 1
ATOM 694 C C . ALA A 1 88 ? 20.189 3.981 -18.475 1.00 88.81 88 ALA A C 1
ATOM 696 O O . ALA A 1 88 ? 21.281 4.158 -19.004 1.00 88.81 88 ALA A O 1
ATOM 697 N N . SER A 1 89 ? 20.071 3.616 -17.198 1.00 90.50 89 SER A N 1
ATOM 698 C CA . SER A 1 89 ? 21.185 3.482 -16.267 1.00 90.50 89 SER A CA 1
ATOM 699 C C . SER A 1 89 ? 21.056 2.239 -15.385 1.00 90.50 89 SER A C 1
ATOM 701 O O . SER A 1 89 ? 19.960 1.720 -15.141 1.00 90.50 89 SER A O 1
ATOM 703 N N . LEU A 1 90 ? 22.181 1.803 -14.807 1.00 90.62 90 LEU A N 1
ATOM 704 C CA . LEU A 1 90 ? 22.181 0.758 -13.779 1.00 90.62 90 LEU A CA 1
ATOM 705 C C . LEU A 1 90 ? 21.347 1.168 -12.552 1.00 90.62 90 LEU A C 1
ATOM 707 O O . LEU A 1 90 ? 20.712 0.323 -11.924 1.00 90.62 90 LEU A O 1
ATOM 711 N N . HIS A 1 91 ? 21.308 2.463 -12.225 1.00 91.69 91 HIS A N 1
ATOM 712 C CA . HIS A 1 91 ? 20.493 2.997 -11.132 1.00 91.69 91 HIS A CA 1
ATOM 713 C C . HIS A 1 91 ? 18.995 2.794 -11.385 1.00 91.69 91 HIS A C 1
ATOM 715 O O . HIS A 1 91 ? 18.292 2.299 -10.503 1.00 91.69 91 HIS A O 1
ATOM 721 N N . ALA A 1 92 ? 18.508 3.090 -12.591 1.00 92.31 92 ALA A N 1
ATOM 722 C CA . ALA A 1 92 ? 17.123 2.812 -12.959 1.00 92.31 92 ALA A CA 1
ATOM 723 C C . ALA A 1 92 ? 16.806 1.320 -12.983 1.00 92.31 92 ALA A C 1
ATOM 725 O O . ALA A 1 92 ? 15.765 0.910 -12.470 1.00 92.31 92 ALA A O 1
ATOM 726 N N . ALA A 1 93 ? 17.716 0.499 -13.513 1.00 92.06 93 ALA A N 1
ATOM 727 C CA . ALA A 1 93 ? 17.561 -0.952 -13.509 1.00 92.06 93 ALA A CA 1
ATOM 728 C C . ALA A 1 93 ? 17.436 -1.493 -12.069 1.00 92.06 93 ALA A C 1
ATOM 730 O O . ALA A 1 93 ? 16.519 -2.257 -11.762 1.00 92.06 93 ALA A O 1
ATOM 731 N N . ARG A 1 94 ? 18.287 -1.022 -11.147 1.00 93.25 94 ARG A N 1
ATOM 732 C CA . ARG A 1 94 ? 18.207 -1.350 -9.713 1.00 93.25 94 ARG A CA 1
ATOM 733 C C . ARG A 1 94 ? 16.892 -0.889 -9.087 1.00 93.25 94 ARG A C 1
ATOM 735 O O . ARG A 1 94 ? 16.250 -1.669 -8.389 1.00 93.25 94 ARG A O 1
ATOM 742 N N . ALA A 1 95 ? 16.455 0.342 -9.349 1.00 93.38 95 ALA A N 1
ATOM 743 C CA . ALA A 1 95 ? 15.193 0.855 -8.815 1.00 93.38 95 ALA A CA 1
ATOM 744 C C . ALA A 1 95 ? 13.989 0.028 -9.301 1.00 93.38 95 ALA A C 1
ATOM 746 O O . ALA A 1 95 ? 13.103 -0.311 -8.515 1.00 93.38 95 ALA A O 1
ATOM 747 N N . LYS A 1 96 ? 13.990 -0.368 -10.577 1.00 93.69 96 LYS A N 1
ATOM 748 C CA . LYS A 1 96 ? 12.973 -1.235 -11.182 1.00 93.69 96 LYS A CA 1
ATOM 749 C C . LYS A 1 96 ? 12.955 -2.628 -10.552 1.00 93.69 96 LYS A C 1
ATOM 751 O O . LYS A 1 96 ? 11.879 -3.133 -10.236 1.00 93.69 96 LYS A O 1
ATOM 756 N N . LEU A 1 97 ? 14.128 -3.210 -10.284 1.00 93.94 97 LEU A N 1
ATOM 757 C CA . LEU A 1 97 ? 14.254 -4.466 -9.538 1.00 93.94 97 LEU A CA 1
ATOM 758 C C . LEU A 1 97 ? 13.680 -4.346 -8.121 1.00 93.94 97 LEU A C 1
ATOM 760 O O . LEU A 1 97 ? 12.935 -5.222 -7.686 1.00 93.94 97 LEU A O 1
ATOM 764 N N . CYS A 1 98 ? 13.985 -3.257 -7.411 1.00 94.69 98 CYS A N 1
ATOM 765 C CA . CYS A 1 98 ? 13.429 -3.005 -6.082 1.00 94.69 98 CYS A CA 1
ATOM 766 C C . CYS A 1 98 ? 11.898 -2.967 -6.104 1.00 94.69 98 CYS A C 1
ATOM 768 O O . CYS A 1 98 ? 11.275 -3.526 -5.207 1.00 94.69 98 CYS A O 1
ATOM 770 N N . VAL A 1 99 ? 11.290 -2.361 -7.131 1.00 95.12 99 VAL A N 1
ATOM 771 C CA . VAL A 1 99 ? 9.830 -2.385 -7.303 1.00 95.12 99 VAL A CA 1
ATOM 772 C C . VAL A 1 99 ? 9.331 -3.797 -7.605 1.00 95.12 99 VAL A C 1
ATOM 774 O O . VAL A 1 99 ? 8.365 -4.227 -6.985 1.00 95.12 99 VAL A O 1
ATOM 777 N N . ALA A 1 100 ? 9.985 -4.541 -8.503 1.00 93.00 100 ALA A N 1
ATOM 778 C CA . ALA A 1 100 ? 9.583 -5.907 -8.851 1.00 93.00 100 ALA A CA 1
ATOM 779 C C . ALA A 1 100 ? 9.569 -6.846 -7.629 1.00 93.00 100 ALA A C 1
ATOM 781 O O . ALA A 1 100 ? 8.624 -7.611 -7.445 1.00 93.00 100 ALA A O 1
ATOM 782 N N . ARG A 1 101 ? 10.559 -6.717 -6.733 1.00 92.94 101 ARG A N 1
ATOM 783 C CA . ARG A 1 101 ? 10.643 -7.475 -5.470 1.00 92.94 101 ARG A CA 1
ATOM 784 C C . ARG A 1 101 ? 9.496 -7.202 -4.492 1.00 92.94 101 ARG A C 1
ATOM 786 O O . ARG A 1 101 ? 9.335 -7.955 -3.541 1.00 92.94 101 ARG A O 1
ATOM 793 N N . LEU A 1 102 ? 8.690 -6.160 -4.696 1.00 90.56 102 LEU A N 1
ATOM 794 C CA . LEU A 1 102 ? 7.488 -5.925 -3.887 1.00 90.56 102 LEU A CA 1
ATOM 795 C C . LEU A 1 102 ? 6.310 -6.832 -4.281 1.00 90.56 102 LEU A C 1
ATOM 797 O O . LEU A 1 102 ? 5.285 -6.809 -3.603 1.00 90.56 102 LEU A O 1
ATOM 801 N N . PHE A 1 103 ? 6.424 -7.575 -5.386 1.00 87.25 1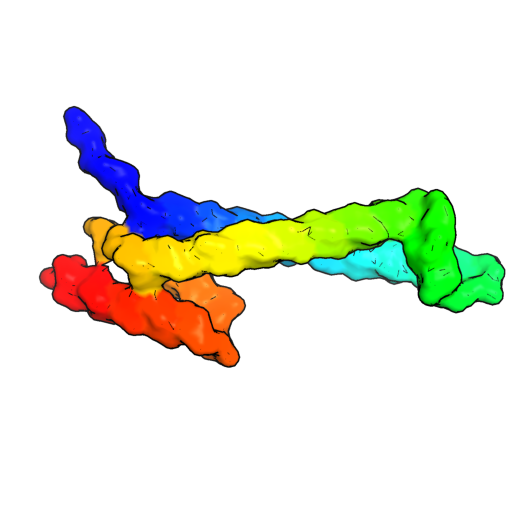03 PHE A N 1
ATOM 802 C CA . PHE A 1 103 ? 5.320 -8.294 -6.025 1.00 87.25 103 PHE A CA 1
ATOM 803 C C . PHE A 1 103 ? 5.681 -9.744 -6.392 1.00 87.25 103 PHE A C 1
ATOM 805 O O . PHE A 1 103 ? 5.126 -10.258 -7.355 1.00 87.25 103 PHE A O 1
ATOM 812 N N . VAL A 1 104 ? 6.612 -10.379 -5.667 1.00 73.25 104 VAL A N 1
ATOM 813 C CA . VAL A 1 104 ? 7.262 -11.661 -6.035 1.00 73.25 104 VAL A CA 1
ATOM 814 C C . VAL A 1 104 ? 6.279 -12.764 -6.464 1.00 73.25 104 VAL A C 1
ATOM 816 O O . VAL A 1 104 ? 6.575 -13.465 -7.424 1.00 73.25 104 VAL A O 1
ATOM 819 N N . ASP A 1 105 ? 5.080 -12.825 -5.881 1.00 74.69 105 ASP A N 1
ATOM 820 C CA . ASP A 1 105 ? 4.058 -13.842 -6.194 1.00 74.69 105 ASP A CA 1
ATOM 821 C C . ASP A 1 105 ? 2.951 -13.347 -7.146 1.00 74.69 105 ASP A C 1
ATOM 823 O O . ASP A 1 105 ? 1.825 -13.842 -7.150 1.00 74.69 105 ASP A O 1
ATOM 827 N N . ASN A 1 106 ? 3.221 -12.299 -7.925 1.00 81.69 106 ASN A N 1
ATOM 828 C CA . ASN A 1 106 ? 2.218 -11.617 -8.737 1.00 81.69 106 ASN A CA 1
ATOM 829 C C . ASN A 1 106 ? 2.658 -11.516 -10.203 1.00 81.69 106 ASN A C 1
ATOM 831 O O . ASN A 1 106 ? 3.812 -11.213 -10.508 1.00 81.69 106 ASN A O 1
ATOM 835 N N . THR A 1 107 ? 1.707 -11.646 -11.129 1.00 80.88 107 THR A N 1
ATOM 836 C CA . THR A 1 107 ? 1.918 -11.451 -12.577 1.00 80.88 107 THR A CA 1
ATOM 837 C C . THR A 1 107 ? 2.557 -10.098 -12.914 1.00 80.88 107 THR A C 1
ATOM 839 O O . THR A 1 107 ? 3.299 -9.974 -13.888 1.00 80.88 107 THR A O 1
ATOM 842 N N . ARG A 1 108 ? 2.350 -9.081 -12.070 1.00 81.50 108 ARG A N 1
ATOM 843 C CA . ARG A 1 108 ? 2.996 -7.763 -12.176 1.00 81.50 108 ARG A CA 1
ATOM 844 C C . ARG A 1 108 ? 4.513 -7.794 -11.949 1.00 81.50 108 ARG A C 1
ATOM 846 O O . ARG A 1 108 ? 5.215 -6.973 -12.534 1.00 81.50 108 ARG A O 1
ATOM 853 N N . ALA A 1 109 ? 5.039 -8.702 -11.122 1.00 84.44 109 ALA A N 1
ATOM 854 C CA . ALA A 1 109 ? 6.488 -8.874 -11.006 1.00 84.44 109 ALA A CA 1
ATOM 855 C C . ALA A 1 109 ? 7.068 -9.469 -12.286 1.00 84.44 109 ALA A C 1
ATOM 857 O O . ALA A 1 109 ? 8.093 -8.983 -12.756 1.00 84.44 109 ALA A O 1
ATOM 858 N N . ALA A 1 110 ? 6.394 -10.452 -12.888 1.00 86.38 110 ALA A N 1
ATOM 859 C CA . ALA A 1 110 ? 6.864 -11.088 -14.116 1.00 86.38 110 ALA A CA 1
ATOM 860 C C . ALA A 1 110 ? 7.061 -10.069 -15.254 1.00 86.38 110 ALA A C 1
ATOM 862 O O . ALA A 1 110 ? 8.103 -10.073 -15.910 1.00 86.38 110 ALA A O 1
ATOM 863 N N . THR A 1 111 ? 6.124 -9.132 -15.443 1.00 87.88 111 THR A N 1
ATOM 864 C CA . THR A 1 111 ? 6.246 -8.089 -16.479 1.00 87.88 111 THR A CA 1
ATOM 865 C C . THR A 1 111 ? 7.390 -7.108 -16.203 1.00 87.88 111 THR A C 1
ATOM 867 O O . THR A 1 111 ? 8.147 -6.763 -17.116 1.00 87.88 111 THR A O 1
ATOM 870 N N . LEU A 1 112 ? 7.576 -6.694 -14.945 1.00 89.94 112 LEU A N 1
ATOM 871 C CA . LEU A 1 112 ? 8.692 -5.832 -14.543 1.00 89.94 112 LEU A CA 1
ATOM 872 C C . LEU A 1 112 ? 10.048 -6.529 -14.705 1.00 89.94 112 LEU A C 1
ATOM 874 O O . LEU A 1 112 ? 10.986 -5.910 -15.209 1.00 89.94 112 LEU A O 1
ATOM 878 N N . LEU A 1 113 ? 10.148 -7.805 -14.327 1.00 90.81 113 LEU A N 1
ATOM 879 C CA . LEU A 1 113 ? 11.363 -8.612 -14.458 1.00 90.81 113 LEU A CA 1
ATOM 880 C C . LEU A 1 113 ? 11.711 -8.876 -15.927 1.00 90.81 113 LEU A C 1
ATOM 882 O O . LEU A 1 113 ? 12.865 -8.705 -16.315 1.00 90.81 113 LEU A O 1
ATOM 886 N N . ALA A 1 114 ? 10.724 -9.200 -16.767 1.00 90.19 114 ALA A N 1
ATOM 887 C CA . ALA A 1 114 ? 10.928 -9.353 -18.207 1.00 90.19 114 ALA A CA 1
ATOM 888 C C . ALA A 1 114 ? 11.425 -8.047 -18.847 1.00 90.19 114 ALA A C 1
ATOM 890 O O . ALA A 1 114 ? 12.336 -8.053 -19.681 1.00 90.19 114 ALA A O 1
ATOM 891 N N . SER A 1 115 ? 10.874 -6.900 -18.432 1.00 89.69 115 SER A N 1
ATOM 892 C CA . SER A 1 115 ? 11.397 -5.609 -18.873 1.00 89.69 115 SER A CA 1
ATOM 893 C C . SER A 1 115 ? 12.822 -5.363 -18.387 1.00 89.69 115 SER A C 1
ATOM 895 O O . SER A 1 115 ? 13.656 -4.953 -19.188 1.00 89.69 115 SER A O 1
ATOM 897 N N . LEU A 1 116 ? 13.108 -5.624 -17.114 1.00 90.00 116 LEU A N 1
ATOM 898 C CA . LEU A 1 116 ? 14.435 -5.441 -16.536 1.00 90.00 116 LEU A CA 1
ATOM 899 C C . LEU A 1 116 ? 15.490 -6.301 -17.247 1.00 90.00 116 LEU A C 1
ATOM 901 O O . LEU A 1 116 ? 16.581 -5.822 -17.538 1.00 90.00 116 LEU A O 1
ATOM 905 N N . ALA A 1 117 ? 15.164 -7.549 -17.587 1.00 90.50 117 ALA A N 1
ATOM 906 C CA . ALA A 1 117 ? 16.061 -8.434 -18.327 1.00 90.50 117 ALA A CA 1
ATOM 907 C C . ALA A 1 117 ? 16.388 -7.904 -19.738 1.00 90.50 117 ALA A C 1
ATOM 909 O O . ALA A 1 117 ? 17.487 -8.124 -20.252 1.00 90.50 117 ALA A O 1
ATOM 910 N N . ARG A 1 118 ? 15.450 -7.199 -20.390 1.00 89.56 118 ARG A N 1
ATOM 911 C CA . ARG A 1 118 ? 15.716 -6.490 -21.658 1.00 89.56 118 ARG A CA 1
ATOM 912 C C . ARG A 1 118 ? 16.617 -5.277 -21.444 1.00 89.56 118 ARG A C 1
ATOM 914 O O . ARG A 1 118 ? 17.521 -5.070 -22.247 1.00 89.56 118 ARG A O 1
ATOM 921 N N . ASP A 1 119 ? 16.384 -4.518 -20.376 1.00 89.25 119 ASP A N 1
ATOM 922 C CA . ASP A 1 119 ? 17.180 -3.337 -20.034 1.00 89.25 119 ASP A CA 1
ATOM 923 C C . ASP A 1 119 ? 18.646 -3.727 -19.753 1.00 89.25 119 ASP A C 1
ATOM 925 O O . ASP A 1 119 ? 19.562 -3.174 -20.355 1.00 89.25 119 ASP A O 1
ATOM 929 N N . LEU A 1 120 ? 18.876 -4.752 -18.922 1.00 89.25 120 LEU A N 1
ATOM 930 C CA . LEU A 1 120 ? 20.219 -5.210 -18.539 1.00 89.25 120 LEU A CA 1
ATOM 931 C C . LEU A 1 120 ? 21.042 -5.762 -19.710 1.00 89.25 120 LEU A C 1
ATOM 933 O O . LEU A 1 120 ? 22.248 -5.545 -19.749 1.00 89.25 120 LEU A O 1
ATOM 937 N N . ARG A 1 121 ? 20.413 -6.438 -20.682 1.00 89.50 121 ARG A N 1
ATOM 938 C CA . ARG A 1 121 ? 21.106 -6.925 -21.891 1.00 89.50 121 ARG A CA 1
ATOM 939 C C . ARG A 1 121 ? 21.697 -5.805 -22.746 1.00 89.50 121 ARG A C 1
ATOM 941 O O . ARG A 1 121 ? 22.609 -6.072 -23.508 1.00 89.50 1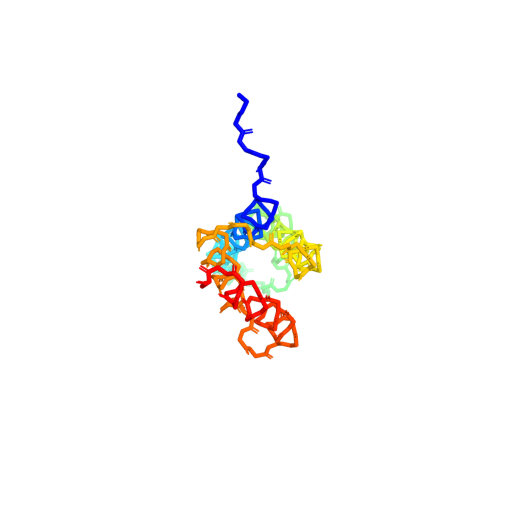21 ARG A O 1
ATOM 948 N N . ARG A 1 122 ? 21.158 -4.588 -22.644 1.00 83.31 122 ARG A N 1
ATOM 949 C CA . ARG A 1 122 ? 21.588 -3.419 -23.429 1.00 83.31 122 ARG A CA 1
ATOM 950 C C . ARG A 1 122 ? 22.562 -2.509 -22.685 1.00 83.31 122 ARG A C 1
ATOM 952 O O . ARG A 1 122 ? 23.069 -1.570 -23.280 1.00 83.31 122 ARG A O 1
ATOM 959 N N . LEU A 1 123 ? 22.706 -2.717 -21.377 1.00 83.44 123 LEU A N 1
ATOM 960 C CA . LEU A 1 123 ? 23.639 -1.989 -20.516 1.00 83.44 123 LEU A CA 1
ATOM 961 C C . LEU A 1 123 ? 24.975 -2.734 -20.353 1.00 83.44 123 LEU A C 1
ATOM 963 O O . LEU A 1 123 ? 25.874 -2.208 -19.703 1.00 83.44 123 LEU A O 1
ATOM 967 N N . ARG A 1 124 ? 25.061 -3.958 -20.885 1.00 69.25 124 ARG A N 1
ATOM 968 C CA . ARG A 1 124 ? 26.305 -4.692 -21.132 1.00 69.25 124 ARG A CA 1
ATOM 969 C C . ARG A 1 124 ? 26.876 -4.255 -22.470 1.00 69.25 124 ARG A C 1
ATOM 971 O O . ARG A 1 124 ? 28.116 -4.203 -22.548 1.00 69.25 124 ARG A O 1
#